Protein AF-G2ZTN4-F1 (afdb_monomer_lite)

Sequence (117 aa):
MNHMNAEQWAEFIRNNLAKKGLWEPKMPIILHACKTGDAESVAEPFAAKLARLLGVAVTAPSASLWDYPWPFNNYERPTPYKDMVGGNFPGDPGYWNRFDPNGKPTNIGPTLPKARK

Organism: NCBI:txid741978

Structure (mmCIF, N/CA/C/O backbone):
data_AF-G2ZTN4-F1
#
_entry.id   AF-G2ZTN4-F1
#
loop_
_atom_site.group_PDB
_atom_site.id
_atom_site.type_symbol
_atom_site.label_atom_id
_atom_site.label_alt_id
_atom_site.label_comp_id
_atom_site.label_asym_id
_atom_site.label_entity_id
_atom_site.label_seq_id
_atom_site.pdbx_PDB_ins_code
_atom_site.Cartn_x
_atom_site.Cartn_y
_atom_site.Cartn_z
_atom_site.occupancy
_atom_site.B_iso_or_equiv
_atom_site.auth_seq_id
_atom_site.auth_comp_id
_atom_site.auth_asym_id
_atom_site.auth_atom_id
_atom_site.pdbx_PDB_model_num
ATOM 1 N N . MET A 1 1 ? -1.933 18.873 -6.938 1.00 39.53 1 MET A N 1
ATOM 2 C CA . MET A 1 1 ? -2.307 17.609 -6.267 1.00 39.53 1 MET A CA 1
ATOM 3 C C . MET A 1 1 ? -1.611 17.594 -4.920 1.00 39.53 1 MET A C 1
ATOM 5 O O . MET A 1 1 ? -0.422 17.874 -4.888 1.00 39.53 1 MET A O 1
ATOM 9 N N . ASN A 1 2 ? -2.325 17.351 -3.821 1.00 40.25 2 ASN A N 1
ATOM 10 C CA . ASN A 1 2 ? -1.679 17.241 -2.512 1.00 40.25 2 ASN A CA 1
ATOM 11 C C . ASN A 1 2 ? -0.843 15.956 -2.493 1.00 40.25 2 ASN A C 1
ATOM 13 O O . ASN A 1 2 ? -1.395 14.857 -2.479 1.00 40.25 2 ASN A O 1
ATOM 17 N N . HIS A 1 3 ? 0.481 16.103 -2.545 1.00 65.50 3 HIS A N 1
ATOM 18 C CA . HIS A 1 3 ? 1.441 15.009 -2.419 1.00 65.50 3 HIS A CA 1
ATOM 19 C C . HIS A 1 3 ? 1.479 14.552 -0.955 1.00 65.50 3 HIS A C 1
ATOM 21 O O . HIS A 1 3 ? 2.324 15.000 -0.187 1.00 65.50 3 HIS A O 1
ATOM 27 N N . MET A 1 4 ? 0.518 13.718 -0.549 1.00 77.56 4 MET A N 1
ATOM 28 C CA . MET A 1 4 ? 0.500 13.152 0.800 1.00 77.56 4 MET A CA 1
ATOM 29 C C . MET A 1 4 ? 1.480 11.982 0.906 1.00 77.56 4 MET A C 1
ATOM 31 O O . MET A 1 4 ? 1.386 11.019 0.142 1.00 77.56 4 MET A O 1
ATOM 35 N N . ASN A 1 5 ? 2.400 12.054 1.866 1.00 85.44 5 ASN A N 1
ATOM 36 C CA . ASN A 1 5 ? 3.276 10.938 2.224 1.00 85.44 5 ASN A CA 1
ATOM 37 C C . ASN A 1 5 ? 2.529 9.878 3.068 1.00 85.44 5 ASN A C 1
ATOM 39 O O . ASN A 1 5 ? 1.341 10.023 3.370 1.00 85.44 5 ASN A O 1
ATOM 43 N N . ALA A 1 6 ? 3.206 8.779 3.418 1.00 88.00 6 ALA A N 1
ATOM 44 C CA . ALA A 1 6 ? 2.578 7.656 4.121 1.00 88.00 6 ALA A CA 1
ATOM 45 C C . ALA A 1 6 ? 2.092 8.035 5.531 1.00 88.00 6 ALA A C 1
ATOM 47 O O . ALA A 1 6 ? 1.042 7.558 5.956 1.00 88.00 6 ALA A O 1
ATOM 48 N N . GLU A 1 7 ? 2.807 8.913 6.238 1.00 90.44 7 GLU A N 1
ATOM 49 C CA . GLU A 1 7 ? 2.401 9.439 7.545 1.00 90.44 7 GLU A CA 1
ATOM 50 C C . GLU A 1 7 ? 1.103 10.237 7.460 1.00 90.44 7 GLU A C 1
ATOM 52 O O . GLU A 1 7 ? 0.165 9.968 8.211 1.00 90.44 7 GLU A O 1
ATOM 57 N N . GLN A 1 8 ? 1.022 11.161 6.502 1.00 87.50 8 GLN A N 1
ATOM 58 C CA . GLN A 1 8 ? -0.172 11.972 6.263 1.00 87.50 8 GLN A CA 1
ATOM 59 C C . GLN A 1 8 ? -1.368 11.096 5.872 1.00 87.50 8 GLN A C 1
ATOM 61 O O . GLN A 1 8 ? -2.484 11.326 6.338 1.00 87.50 8 GLN A O 1
ATOM 66 N N . TRP A 1 9 ? -1.142 10.044 5.080 1.00 89.81 9 TRP A N 1
ATOM 67 C CA . TRP A 1 9 ? -2.175 9.055 4.769 1.00 89.81 9 TRP A CA 1
ATOM 68 C C . TRP A 1 9 ? -2.609 8.239 5.987 1.00 89.81 9 TRP A C 1
ATOM 70 O O . TRP A 1 9 ? -3.807 8.043 6.193 1.00 89.81 9 TRP A O 1
ATOM 80 N N . ALA A 1 10 ? -1.670 7.783 6.816 1.00 92.56 10 ALA A N 1
ATOM 81 C CA . ALA A 1 10 ? -1.992 7.041 8.030 1.00 92.56 10 ALA A CA 1
ATOM 82 C C . ALA A 1 10 ? -2.809 7.898 9.008 1.00 92.56 10 ALA A C 1
ATOM 84 O O . ALA A 1 10 ? -3.781 7.423 9.602 1.00 92.56 10 ALA A O 1
ATOM 85 N N . GLU A 1 11 ? -2.447 9.173 9.152 1.00 91.94 11 GLU A N 1
ATOM 86 C CA . GLU A 1 11 ? -3.207 10.136 9.941 1.00 91.94 11 GLU A CA 1
ATOM 87 C C . GLU A 1 11 ? -4.599 10.372 9.346 1.00 91.94 11 GLU A C 1
ATOM 89 O O . GLU A 1 11 ? -5.593 10.299 10.070 1.00 91.94 11 GLU A O 1
ATOM 94 N N . PHE A 1 12 ? -4.698 10.574 8.029 1.00 89.69 12 PHE A N 1
ATOM 95 C CA . PHE A 1 12 ? -5.980 10.741 7.351 1.00 89.69 12 PHE A CA 1
ATOM 96 C C . PHE A 1 12 ? -6.908 9.547 7.595 1.00 89.69 12 PHE A C 1
ATOM 98 O O . PHE A 1 12 ? -8.068 9.745 7.961 1.00 89.69 12 PHE A O 1
ATOM 105 N N . ILE A 1 13 ? -6.404 8.318 7.457 1.00 89.94 13 ILE A N 1
ATOM 106 C CA . ILE A 1 13 ? -7.186 7.094 7.667 1.00 89.94 13 ILE A CA 1
ATOM 107 C C . ILE A 1 13 ? -7.706 7.027 9.106 1.00 89.94 13 ILE A C 1
ATOM 109 O O . ILE A 1 13 ? -8.911 6.859 9.311 1.00 89.94 13 ILE A O 1
ATOM 113 N N . ARG A 1 14 ? -6.841 7.240 10.104 1.00 90.81 14 ARG A N 1
ATOM 114 C CA . ARG A 1 14 ? -7.241 7.235 11.522 1.00 90.81 14 ARG A CA 1
ATOM 115 C C . ARG A 1 14 ? -8.243 8.336 11.856 1.00 90.81 14 ARG A C 1
ATOM 117 O O . ARG A 1 14 ? -9.227 8.095 12.549 1.00 90.81 14 ARG A O 1
ATOM 124 N N . ASN A 1 15 ? -7.999 9.549 11.372 1.00 91.56 15 ASN A N 1
ATOM 125 C CA . ASN A 1 15 ? -8.757 10.723 11.789 1.00 91.56 15 ASN A CA 1
ATOM 126 C C . ASN A 1 15 ? -10.033 10.950 10.978 1.00 91.56 15 ASN A C 1
ATOM 128 O O . ASN A 1 15 ? -10.922 11.639 11.470 1.00 91.56 15 ASN A O 1
ATOM 132 N N . ASN A 1 16 ? -10.148 10.375 9.779 1.00 89.44 16 ASN A N 1
ATOM 133 C CA . ASN A 1 16 ? -11.296 10.588 8.899 1.00 89.44 16 ASN A CA 1
ATOM 134 C C . ASN A 1 16 ? -12.057 9.298 8.622 1.00 89.44 16 ASN A C 1
ATOM 136 O O . ASN A 1 16 ? -13.267 9.267 8.824 1.00 89.44 16 ASN A O 1
ATOM 140 N N . LEU A 1 17 ? -11.382 8.239 8.166 1.00 88.62 17 LEU A N 1
ATOM 141 C CA . LEU A 1 17 ? -12.074 7.004 7.790 1.00 88.62 17 LEU A CA 1
ATOM 142 C C . LEU A 1 17 ? -12.527 6.225 9.025 1.00 88.62 17 LEU A C 1
ATOM 144 O O . LEU A 1 17 ? -13.694 5.845 9.099 1.00 88.62 17 LEU A O 1
ATOM 148 N N . ALA A 1 18 ? -11.654 6.072 10.026 1.00 87.31 18 ALA A N 1
ATOM 149 C CA . ALA A 1 18 ? -12.004 5.355 11.250 1.00 87.31 18 ALA A CA 1
ATOM 150 C C . ALA A 1 18 ? -13.104 6.068 12.048 1.00 87.31 18 ALA A C 1
ATOM 152 O O . ALA A 1 18 ? -14.076 5.444 12.460 1.00 87.31 18 ALA A O 1
ATOM 153 N N . LYS A 1 19 ? -13.022 7.401 12.185 1.00 87.12 19 LYS A N 1
ATOM 154 C CA . LYS A 1 19 ? -14.066 8.194 12.865 1.00 87.12 19 LYS A CA 1
ATOM 155 C C . LYS A 1 19 ? -15.428 8.138 12.166 1.00 87.12 19 LYS A C 1
ATOM 157 O O . LYS A 1 19 ? -16.446 8.325 12.820 1.00 87.12 19 LYS A O 1
ATOM 162 N N . LYS A 1 20 ? -15.449 7.885 10.854 1.00 91.00 20 LYS A N 1
ATOM 163 C CA . LYS A 1 20 ? -16.677 7.699 10.065 1.00 91.00 20 LYS A CA 1
ATOM 164 C C . LYS A 1 20 ? -17.158 6.242 10.032 1.00 91.00 20 LYS A C 1
ATOM 166 O O . LYS A 1 20 ? -18.129 5.963 9.338 1.00 91.00 20 LYS A O 1
ATOM 171 N N . GLY A 1 21 ? -16.481 5.322 10.726 1.00 87.75 21 GLY A N 1
ATOM 172 C CA . GLY A 1 21 ? -16.802 3.892 10.703 1.00 87.75 21 GLY A CA 1
ATOM 173 C C . GLY A 1 21 ? -16.546 3.218 9.349 1.00 87.75 21 GLY A C 1
ATOM 174 O O . GLY A 1 21 ? -17.108 2.166 9.076 1.00 87.75 21 GLY A O 1
ATOM 175 N N . LEU A 1 22 ? -15.727 3.825 8.481 1.00 88.06 22 LEU A N 1
ATOM 176 C CA . LEU A 1 22 ? -15.416 3.304 7.141 1.00 88.06 22 LEU A CA 1
ATOM 177 C C . LEU A 1 22 ? -14.186 2.388 7.124 1.00 88.06 22 LEU A C 1
ATOM 179 O O . LEU A 1 22 ? -13.897 1.757 6.109 1.00 88.06 22 LEU A O 1
ATOM 183 N N . TRP A 1 23 ? -1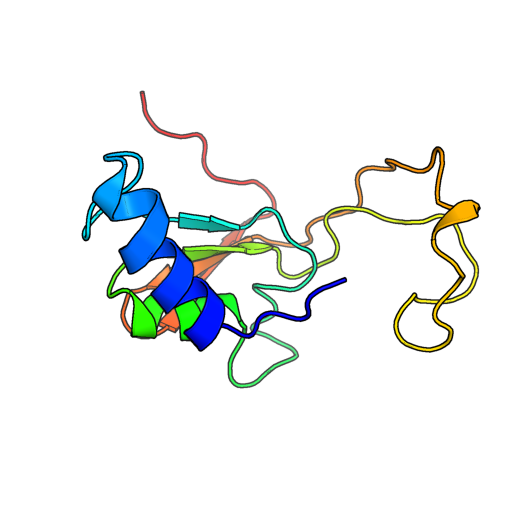3.431 2.353 8.222 1.00 89.62 23 TRP A N 1
ATOM 184 C CA . TRP A 1 23 ? -12.258 1.503 8.388 1.00 89.62 23 TRP A CA 1
ATOM 185 C C . TRP A 1 23 ? -12.024 1.206 9.870 1.00 89.62 23 TRP A C 1
ATOM 187 O O . TRP A 1 23 ? -12.175 2.091 10.710 1.00 89.62 23 TRP A O 1
ATOM 197 N N . GLU A 1 24 ? -11.591 -0.012 10.185 1.00 89.06 24 GLU A N 1
ATOM 198 C CA . GLU A 1 24 ? -11.234 -0.423 11.543 1.00 89.06 24 GLU A CA 1
ATOM 199 C C . GLU A 1 24 ? -9.761 -0.861 11.633 1.00 89.06 24 GLU A C 1
ATOM 201 O O . GLU A 1 24 ? -9.250 -1.419 10.659 1.00 89.06 24 GLU A O 1
ATOM 206 N N . PRO A 1 25 ? -9.092 -0.721 12.801 1.00 77.75 25 PRO A N 1
ATOM 207 C CA . PRO A 1 25 ? -7.673 -1.060 13.029 1.00 77.75 25 PRO A CA 1
ATOM 208 C C . PRO A 1 25 ? -7.189 -2.499 12.753 1.00 77.75 25 PRO A C 1
ATOM 210 O O . PRO A 1 25 ? -6.101 -2.873 13.176 1.00 77.75 25 PRO A O 1
ATOM 213 N N . LYS A 1 26 ? -7.958 -3.333 12.056 1.00 84.12 26 LYS A N 1
ATOM 214 C CA . LYS A 1 26 ? -7.572 -4.685 11.613 1.00 84.12 26 LYS A CA 1
ATOM 215 C C . LYS A 1 26 ? -7.924 -4.943 10.149 1.00 84.12 26 LYS A C 1
ATOM 217 O O . LYS A 1 26 ? -7.603 -6.005 9.616 1.00 84.12 26 LYS A O 1
ATOM 222 N N . MET A 1 27 ? -8.590 -3.990 9.500 1.00 88.31 27 MET A N 1
ATOM 223 C CA . MET A 1 27 ? -9.007 -4.125 8.116 1.00 88.31 27 MET A CA 1
ATOM 224 C C . MET A 1 27 ? -7.802 -3.921 7.193 1.00 88.31 27 MET A C 1
ATOM 226 O O . MET A 1 27 ? -7.161 -2.864 7.253 1.00 88.31 27 MET A O 1
ATOM 230 N N . PRO A 1 28 ? -7.479 -4.903 6.333 1.00 89.50 28 PRO A N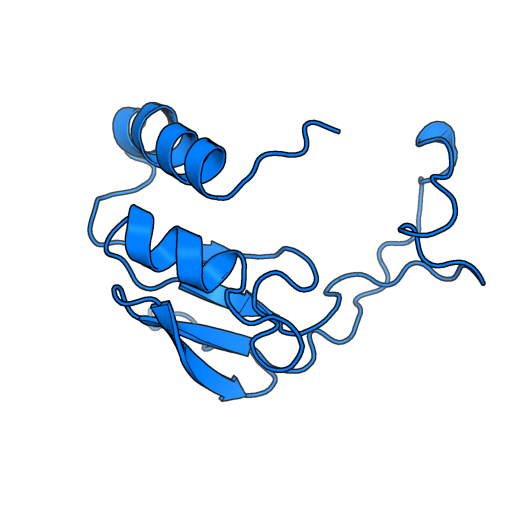 1
ATOM 231 C CA . PRO A 1 28 ? -6.419 -4.745 5.352 1.00 89.50 28 PRO A CA 1
ATOM 232 C C . PRO A 1 28 ? -6.780 -3.656 4.338 1.00 89.50 28 PRO A C 1
ATOM 234 O O . PRO A 1 28 ? -7.953 -3.417 4.048 1.00 89.50 28 PRO A O 1
ATOM 237 N N . ILE A 1 29 ? -5.757 -3.019 3.776 1.00 90.19 29 ILE A N 1
ATOM 238 C CA . ILE A 1 29 ? -5.905 -1.950 2.784 1.00 90.19 29 ILE A CA 1
ATOM 239 C C . ILE A 1 29 ? -5.429 -2.455 1.425 1.00 90.19 29 ILE A C 1
ATOM 241 O O . ILE A 1 29 ? -4.425 -3.162 1.333 1.00 90.19 29 ILE A O 1
ATOM 245 N N . ILE A 1 30 ? -6.126 -2.061 0.362 1.00 90.06 30 ILE A N 1
ATOM 246 C CA . ILE A 1 30 ? -5.693 -2.264 -1.021 1.00 90.06 30 ILE A CA 1
ATOM 247 C C . ILE A 1 30 ? -5.517 -0.884 -1.655 1.00 90.06 30 ILE A C 1
ATOM 249 O O . ILE A 1 30 ? -6.457 -0.092 -1.702 1.00 90.06 30 ILE A O 1
ATOM 253 N N . LEU A 1 31 ? -4.308 -0.583 -2.121 1.00 86.56 31 LEU A N 1
ATOM 254 C CA . LEU A 1 31 ? -3.975 0.673 -2.780 1.00 86.56 31 LEU A CA 1
ATOM 255 C C . LEU A 1 31 ? -4.103 0.514 -4.291 1.00 86.56 31 LEU A C 1
ATOM 257 O O . LEU A 1 31 ? -3.358 -0.234 -4.914 1.00 86.56 31 LEU A O 1
ATOM 261 N N . HIS A 1 32 ? -5.016 1.274 -4.889 1.00 81.19 32 HIS A N 1
ATOM 262 C CA . HIS A 1 32 ? -5.139 1.398 -6.341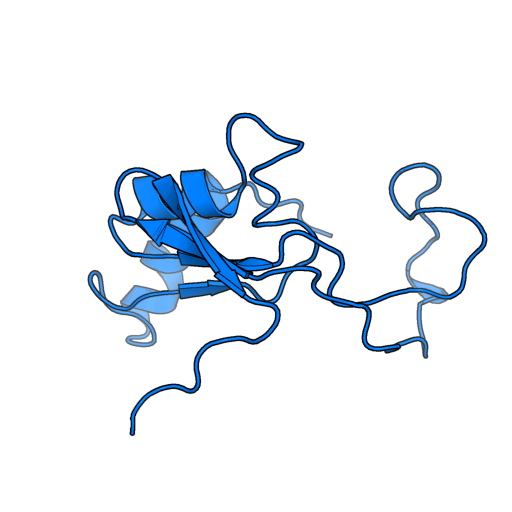 1.00 81.19 32 HIS A CA 1
ATOM 263 C C . HIS A 1 32 ? -4.370 2.639 -6.822 1.00 81.19 32 HIS A C 1
ATOM 265 O O . HIS A 1 32 ? -4.943 3.569 -7.387 1.00 81.19 32 HIS A O 1
ATOM 271 N N . ALA A 1 33 ? -3.064 2.677 -6.541 1.00 78.31 33 ALA A N 1
ATOM 272 C CA . ALA A 1 33 ? -2.181 3.790 -6.885 1.00 78.31 33 ALA A CA 1
ATOM 273 C C . ALA A 1 33 ? -0.852 3.293 -7.477 1.00 78.31 33 ALA A C 1
ATOM 275 O O . ALA A 1 33 ? -0.233 2.375 -6.937 1.00 78.31 33 ALA A O 1
ATOM 276 N N . CYS A 1 34 ? -0.417 3.912 -8.580 1.00 82.06 34 CYS A N 1
ATOM 277 C CA . CYS A 1 34 ? 0.761 3.503 -9.351 1.00 82.06 34 CYS A CA 1
ATOM 278 C C . CYS A 1 34 ? 2.028 3.405 -8.492 1.00 82.06 34 CYS A C 1
ATOM 280 O O . CYS A 1 34 ? 2.308 4.312 -7.707 1.00 82.06 34 CYS A O 1
ATOM 282 N N . LYS A 1 35 ? 2.803 2.329 -8.688 1.00 80.81 35 LYS A N 1
ATOM 283 C CA . LYS A 1 35 ? 4.134 2.093 -8.093 1.00 80.81 35 LYS A CA 1
ATOM 284 C C . LYS A 1 35 ? 4.201 2.194 -6.564 1.00 80.81 35 LYS A C 1
ATOM 286 O O . LYS A 1 35 ? 5.274 2.345 -5.987 1.00 80.81 35 LYS A O 1
ATOM 291 N N . THR A 1 36 ? 3.066 2.106 -5.869 1.00 85.94 36 THR A N 1
ATOM 292 C CA . THR A 1 36 ? 3.041 2.229 -4.401 1.00 85.94 36 THR A CA 1
ATOM 293 C C . THR A 1 36 ? 3.537 0.970 -3.687 1.00 85.94 36 THR A C 1
ATOM 295 O O . THR A 1 36 ? 3.849 1.033 -2.496 1.00 85.94 36 THR A O 1
ATOM 298 N N . GLY A 1 37 ? 3.649 -0.150 -4.406 1.00 84.75 37 GLY A N 1
ATOM 299 C CA . GLY A 1 37 ? 4.177 -1.425 -3.932 1.00 84.75 37 GLY A CA 1
ATOM 300 C C . GLY A 1 37 ? 5.482 -1.865 -4.598 1.00 84.75 37 GLY A C 1
ATOM 301 O O . GLY A 1 37 ? 5.784 -3.052 -4.527 1.00 84.75 37 GLY A O 1
ATOM 302 N N . ASP A 1 38 ? 6.240 -0.972 -5.244 1.00 86.62 38 ASP A N 1
ATOM 303 C CA . ASP A 1 38 ? 7.513 -1.308 -5.910 1.00 86.62 38 ASP A CA 1
ATOM 304 C C . ASP A 1 38 ? 8.635 -1.612 -4.898 1.00 86.62 38 ASP A C 1
ATOM 306 O O . ASP A 1 38 ? 9.410 -0.737 -4.517 1.00 86.62 38 ASP A O 1
ATOM 310 N N . ALA A 1 39 ? 8.689 -2.861 -4.433 1.00 84.56 39 ALA A N 1
ATOM 311 C CA . ALA A 1 39 ? 9.679 -3.345 -3.470 1.00 84.56 39 ALA A CA 1
ATOM 312 C C . ALA A 1 39 ? 11.034 -3.720 -4.090 1.00 84.56 39 ALA A C 1
ATOM 314 O O . ALA A 1 39 ? 11.962 -4.030 -3.346 1.00 84.56 39 ALA A O 1
ATOM 315 N N . GLU A 1 40 ? 11.151 -3.718 -5.419 1.00 81.81 40 GLU A N 1
ATOM 316 C CA . GLU A 1 40 ? 12.396 -4.060 -6.119 1.00 81.81 40 GLU A CA 1
ATOM 317 C C . GLU A 1 40 ? 13.251 -2.817 -6.378 1.00 81.81 40 GLU A C 1
ATOM 319 O O . GLU A 1 40 ? 14.474 -2.885 -6.257 1.00 81.81 40 GLU A O 1
ATOM 324 N N . SER A 1 41 ? 12.623 -1.673 -6.668 1.00 77.56 41 SER A N 1
ATOM 325 C CA . SER A 1 41 ? 13.345 -0.432 -6.988 1.00 77.56 41 SER A CA 1
ATOM 326 C C . SER A 1 41 ? 13.502 0.525 -5.802 1.00 77.56 41 SER A C 1
ATOM 328 O O . SER A 1 41 ? 14.273 1.482 -5.886 1.00 77.56 41 SER A O 1
ATOM 330 N N . VAL A 1 42 ? 12.767 0.314 -4.702 1.00 77.88 42 VAL A N 1
ATOM 331 C CA . VAL A 1 42 ? 12.730 1.237 -3.556 1.00 77.88 42 VAL A CA 1
ATOM 332 C C . VAL A 1 42 ? 12.931 0.486 -2.241 1.00 77.88 42 VAL A C 1
ATOM 334 O O . VAL A 1 42 ? 12.208 -0.457 -1.936 1.00 77.88 42 VAL A O 1
ATOM 337 N N . ALA A 1 43 ? 13.880 0.953 -1.420 1.00 80.12 43 ALA A N 1
ATOM 338 C CA . ALA A 1 43 ? 14.219 0.334 -0.134 1.00 80.12 43 ALA A CA 1
ATOM 339 C C . ALA A 1 43 ? 13.041 0.290 0.860 1.00 80.12 43 ALA A C 1
ATOM 341 O O . ALA A 1 43 ? 12.912 -0.655 1.635 1.00 80.12 43 ALA A O 1
ATOM 342 N N . GLU A 1 44 ? 12.172 1.304 0.833 1.00 84.69 44 GLU A N 1
ATOM 343 C CA . GLU A 1 44 ? 10.920 1.326 1.590 1.00 84.69 44 GLU A CA 1
ATOM 344 C C . GLU A 1 44 ? 9.775 1.842 0.699 1.00 84.69 44 GLU A C 1
ATOM 346 O O . GLU A 1 44 ? 9.595 3.053 0.550 1.00 84.69 44 GLU A O 1
ATOM 351 N N . PRO A 1 45 ? 8.987 0.941 0.088 1.00 88.81 45 PRO A N 1
ATOM 352 C CA . PRO A 1 45 ? 7.818 1.325 -0.695 1.00 88.81 45 PRO A CA 1
ATOM 353 C C . PRO A 1 45 ? 6.771 2.028 0.168 1.00 88.81 45 PRO A C 1
ATOM 355 O O . PRO A 1 45 ? 6.612 1.723 1.354 1.00 88.81 45 PRO A O 1
ATOM 358 N N . PHE A 1 46 ? 5.975 2.907 -0.444 1.00 90.81 46 PHE A N 1
ATOM 359 C CA . PHE A 1 46 ? 4.889 3.612 0.243 1.00 90.81 46 PHE A CA 1
ATOM 360 C C . PHE A 1 46 ? 3.966 2.649 1.011 1.00 90.81 46 PHE A C 1
ATOM 362 O O . PHE A 1 46 ? 3.642 2.887 2.175 1.00 90.81 46 PHE A O 1
ATOM 369 N N . ALA A 1 47 ? 3.583 1.533 0.383 1.00 92.50 47 ALA A N 1
ATOM 370 C CA . ALA A 1 47 ? 2.733 0.516 0.992 1.00 92.50 47 ALA A CA 1
ATOM 371 C C . ALA A 1 47 ? 3.388 -0.176 2.199 1.00 92.50 47 ALA A C 1
ATOM 373 O O . ALA A 1 47 ? 2.695 -0.453 3.178 1.00 92.50 47 ALA A O 1
ATOM 374 N N . ALA A 1 48 ? 4.708 -0.398 2.173 1.00 95.31 48 ALA A N 1
ATOM 375 C CA . ALA A 1 48 ? 5.447 -0.964 3.302 1.00 95.31 48 ALA A CA 1
ATOM 376 C C . ALA A 1 48 ? 5.401 -0.026 4.513 1.00 95.31 48 ALA A C 1
ATOM 378 O O . ALA A 1 48 ? 5.086 -0.447 5.629 1.00 95.31 48 ALA A O 1
ATOM 379 N N . LYS A 1 49 ? 5.655 1.266 4.278 1.00 94.81 49 LYS A N 1
ATOM 380 C CA . LYS A 1 49 ? 5.619 2.294 5.319 1.00 94.81 49 LYS A CA 1
ATOM 381 C C . LYS A 1 49 ? 4.215 2.476 5.890 1.00 94.81 49 LYS A C 1
ATOM 383 O O . LYS A 1 49 ? 4.041 2.530 7.105 1.00 94.81 49 LYS A O 1
ATOM 388 N N . LEU A 1 50 ? 3.198 2.509 5.027 1.00 93.81 50 LEU A N 1
ATOM 389 C CA . LEU A 1 50 ? 1.803 2.611 5.451 1.00 93.81 50 LEU A CA 1
ATOM 390 C C . LEU A 1 50 ? 1.366 1.396 6.287 1.00 93.81 50 LEU A C 1
ATOM 392 O O . LEU A 1 50 ? 0.675 1.571 7.291 1.00 93.81 50 LEU A O 1
ATOM 396 N N . ALA A 1 51 ? 1.802 0.187 5.915 1.00 95.50 51 ALA A N 1
ATOM 397 C CA . ALA A 1 51 ? 1.516 -1.036 6.664 1.00 95.50 51 ALA A CA 1
ATOM 398 C C . ALA A 1 51 ? 2.081 -0.980 8.090 1.00 95.50 51 ALA A C 1
ATOM 400 O O . ALA A 1 51 ? 1.351 -1.237 9.048 1.00 95.50 51 ALA A O 1
ATOM 401 N N . ARG A 1 52 ? 3.340 -0.540 8.234 1.00 95.81 52 ARG A N 1
ATOM 402 C CA . ARG A 1 52 ? 3.989 -0.309 9.538 1.00 95.81 52 ARG A CA 1
ATOM 403 C C . ARG A 1 52 ? 3.251 0.720 10.370 1.00 95.81 52 ARG A C 1
ATOM 405 O O . ARG A 1 52 ? 2.974 0.489 11.543 1.00 95.81 52 ARG A O 1
ATOM 412 N N . LEU A 1 53 ? 2.917 1.851 9.753 1.00 95.19 53 LEU A N 1
ATOM 413 C CA . LEU A 1 53 ? 2.244 2.936 10.447 1.00 95.19 53 LEU A CA 1
ATOM 414 C C . LEU A 1 53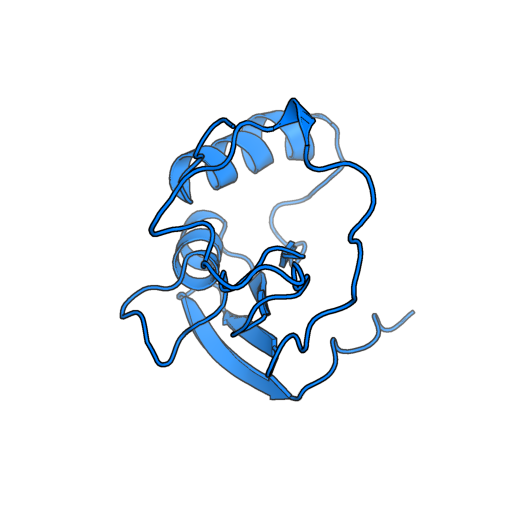 ? 0.890 2.487 10.978 1.00 95.19 53 LEU A C 1
ATOM 416 O O . LEU A 1 53 ? 0.584 2.806 12.117 1.00 95.19 53 LEU A O 1
ATOM 420 N N . LEU A 1 54 ? 0.086 1.768 10.194 1.00 93.62 54 LEU A N 1
ATOM 421 C CA . LEU A 1 54 ? -1.275 1.383 10.579 1.00 93.62 54 LEU A CA 1
ATOM 422 C C . LEU A 1 54 ? -1.368 0.046 11.325 1.00 93.62 54 LEU A C 1
ATOM 424 O O . LEU A 1 54 ? -2.421 -0.237 11.891 1.00 93.62 54 LEU A O 1
ATOM 428 N N . GLY A 1 55 ? -0.304 -0.760 11.342 1.00 95.00 55 GLY A N 1
ATOM 429 C CA . GLY A 1 55 ? -0.304 -2.084 11.968 1.00 95.00 55 GLY A CA 1
ATOM 430 C C . GLY A 1 55 ? -1.197 -3.103 11.249 1.00 95.00 55 GLY A C 1
ATOM 431 O O . GLY A 1 55 ? -1.652 -4.065 11.865 1.00 95.00 55 GLY A O 1
ATOM 432 N N . VAL A 1 56 ? -1.466 -2.902 9.955 1.00 94.19 56 VAL A N 1
ATOM 433 C CA . VAL A 1 56 ? -2.326 -3.770 9.131 1.00 94.19 56 VAL A CA 1
ATOM 434 C C . VAL A 1 56 ? -1.629 -4.154 7.834 1.00 94.19 56 VAL A C 1
ATOM 436 O O . VAL A 1 56 ? -0.688 -3.496 7.399 1.00 94.19 56 VAL A O 1
ATOM 439 N N . ALA A 1 57 ? -2.114 -5.211 7.183 1.00 94.69 57 ALA A N 1
ATOM 440 C CA . ALA A 1 57 ? -1.607 -5.579 5.868 1.00 94.69 57 ALA A CA 1
ATOM 441 C C . ALA A 1 57 ? -2.042 -4.563 4.797 1.00 94.69 57 ALA A C 1
ATOM 443 O O . ALA A 1 57 ? -3.212 -4.170 4.751 1.00 94.69 57 ALA A O 1
ATOM 444 N N . VAL A 1 58 ? -1.125 -4.205 3.897 1.00 94.00 58 VAL A N 1
ATOM 445 C CA . VAL A 1 58 ? -1.387 -3.309 2.759 1.00 94.00 58 VAL A CA 1
ATOM 446 C C . VAL A 1 58 ? -1.013 -4.021 1.466 1.00 94.00 58 VAL A C 1
ATOM 448 O O . VAL A 1 58 ? 0.074 -4.575 1.357 1.00 94.00 58 VAL A O 1
ATOM 451 N N . THR A 1 59 ? -1.907 -4.028 0.485 1.00 93.19 59 THR A N 1
ATOM 452 C CA . THR A 1 59 ? -1.670 -4.615 -0.841 1.00 93.19 59 THR A CA 1
ATOM 453 C C . THR A 1 59 ? -1.556 -3.507 -1.876 1.00 93.19 59 THR A C 1
ATOM 455 O O . THR A 1 59 ? -2.410 -2.625 -1.905 1.00 93.19 59 THR A O 1
ATOM 458 N N . ALA A 1 60 ? -0.517 -3.527 -2.706 1.00 90.69 60 ALA A N 1
ATOM 459 C CA . ALA A 1 60 ? -0.244 -2.464 -3.672 1.00 90.69 60 ALA A CA 1
ATOM 460 C C . ALA A 1 60 ? 0.451 -3.005 -4.937 1.00 90.69 60 ALA A C 1
ATOM 462 O O . ALA A 1 60 ? 1.149 -4.019 -4.846 1.00 90.69 60 ALA A O 1
ATOM 463 N N . PRO A 1 61 ? 0.272 -2.356 -6.100 1.00 89.06 61 PRO A N 1
ATOM 464 C CA . PRO A 1 61 ? 0.897 -2.766 -7.356 1.00 89.06 61 PRO A CA 1
ATOM 465 C C . PRO A 1 61 ? 2.376 -2.355 -7.392 1.00 89.06 61 PRO A C 1
ATOM 467 O O . PRO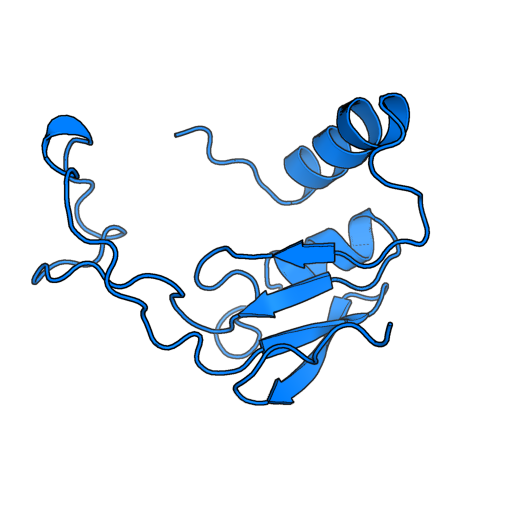 A 1 61 ? 2.748 -1.300 -6.861 1.00 89.06 61 PRO A O 1
ATOM 470 N N . SER A 1 62 ? 3.215 -3.158 -8.046 1.00 88.06 62 SER A N 1
ATOM 471 C CA . SER A 1 62 ? 4.620 -2.819 -8.296 1.00 88.06 62 SER A CA 1
ATOM 472 C C . SER A 1 62 ? 4.779 -1.802 -9.425 1.00 88.06 62 SER A C 1
ATOM 474 O O . SER A 1 62 ? 5.710 -1.002 -9.394 1.00 88.06 62 SER A O 1
ATOM 476 N N . ALA A 1 63 ? 3.844 -1.755 -10.377 1.00 83.25 63 ALA A N 1
ATOM 477 C CA . ALA A 1 63 ? 3.920 -0.874 -11.537 1.00 83.25 63 ALA A CA 1
ATOM 478 C C . ALA A 1 63 ? 2.744 0.119 -11.630 1.00 83.25 63 ALA A C 1
ATOM 480 O O . ALA A 1 63 ? 2.005 0.372 -10.668 1.00 83.25 63 ALA A O 1
ATOM 481 N N . SER A 1 64 ? 2.633 0.777 -12.783 1.00 77.62 64 SER A N 1
ATOM 482 C CA . SER A 1 64 ? 1.579 1.747 -13.071 1.00 77.62 64 SER A CA 1
ATOM 483 C C . SER A 1 64 ? 0.258 1.036 -13.359 1.00 77.62 64 SER A C 1
ATOM 485 O O . SER A 1 64 ? 0.155 0.270 -14.301 1.00 77.62 64 SER A O 1
ATOM 487 N N . LEU A 1 65 ? -0.789 1.336 -12.587 1.00 70.25 65 LEU A N 1
ATOM 488 C CA . LEU A 1 65 ? -2.144 0.832 -12.869 1.00 70.25 65 LEU A CA 1
ATOM 489 C C . LEU A 1 65 ? -2.798 1.507 -14.076 1.00 70.25 65 LEU A C 1
ATOM 491 O O . LEU A 1 65 ? -3.741 0.979 -14.659 1.00 70.25 65 LEU A O 1
ATOM 495 N N . TRP A 1 66 ? -2.330 2.707 -14.400 1.00 67.94 66 TRP A N 1
ATOM 496 C CA . TRP A 1 66 ? -2.875 3.553 -15.446 1.00 67.94 66 TRP A CA 1
ATOM 497 C C . TRP A 1 66 ? -1.703 4.029 -16.284 1.00 67.94 66 TRP A C 1
ATOM 499 O O . TRP A 1 66 ? -0.785 4.661 -15.744 1.00 67.94 66 TRP A O 1
ATOM 509 N N . ASP A 1 67 ? -1.752 3.733 -17.575 1.00 60.00 67 ASP A N 1
ATOM 510 C CA . ASP A 1 67 ? -0.822 4.301 -18.534 1.00 60.00 67 ASP A CA 1
ATOM 511 C C . ASP A 1 67 ? -1.460 5.506 -19.205 1.00 60.00 67 ASP A C 1
ATOM 513 O O . ASP A 1 67 ? -2.643 5.526 -19.551 1.00 60.00 67 ASP A O 1
ATOM 517 N N . TYR A 1 68 ? -0.642 6.531 -19.392 1.00 56.03 68 TYR A N 1
ATOM 518 C CA . TYR A 1 68 ? -0.982 7.653 -20.241 1.00 56.03 68 TYR A CA 1
ATOM 519 C C . TYR A 1 68 ? -0.169 7.514 -21.531 1.00 56.03 68 TYR A C 1
ATOM 521 O O . TYR A 1 68 ? 1.051 7.367 -21.441 1.00 56.03 68 TYR A O 1
ATOM 529 N N . PRO A 1 69 ? -0.791 7.566 -22.723 1.00 52.12 69 PRO A N 1
ATOM 530 C CA . PRO A 1 69 ? -0.100 7.383 -23.998 1.00 52.12 69 PRO A CA 1
ATOM 531 C C . PRO A 1 69 ? 0.677 8.647 -24.405 1.00 52.12 69 PRO A C 1
ATOM 533 O O . PRO A 1 69 ? 0.442 9.220 -25.466 1.00 52.12 69 PRO A O 1
ATOM 536 N N . TRP A 1 70 ? 1.597 9.113 -23.560 1.00 51.84 70 TRP A N 1
ATOM 537 C CA . TRP A 1 70 ? 2.459 10.254 -23.857 1.00 51.84 70 TRP A CA 1
ATOM 538 C C . TRP A 1 70 ? 3.930 9.823 -23.908 1.00 51.84 70 TRP A C 1
ATOM 540 O O . TRP A 1 70 ? 4.349 8.988 -23.109 1.00 51.84 70 TRP A O 1
ATOM 550 N N . PRO A 1 71 ? 4.750 10.424 -24.792 1.00 47.78 71 PRO A N 1
ATOM 551 C CA . PRO A 1 71 ? 6.179 10.115 -24.911 1.00 47.78 71 PRO A CA 1
ATOM 552 C C . PRO A 1 71 ? 7.026 10.601 -23.717 1.00 47.78 71 PRO A C 1
ATOM 554 O O . PRO A 1 71 ? 8.247 10.482 -23.752 1.00 47.78 71 PRO A O 1
ATOM 557 N N . PHE A 1 72 ? 6.402 11.154 -22.670 1.00 48.28 72 PHE A N 1
ATOM 558 C CA . PHE A 1 72 ? 7.066 11.658 -21.471 1.00 48.28 72 PHE A CA 1
ATOM 559 C C . PHE A 1 72 ? 6.368 11.109 -20.223 1.00 48.28 72 PHE A C 1
ATOM 561 O O . PHE A 1 72 ? 5.144 11.158 -20.096 1.00 48.28 72 PHE A O 1
ATOM 568 N N . ASN A 1 73 ? 7.156 10.599 -19.285 1.00 45.22 73 ASN A N 1
ATOM 569 C CA . ASN A 1 73 ? 6.701 10.203 -17.959 1.00 45.22 73 ASN A CA 1
ATOM 570 C C . ASN A 1 73 ? 6.374 11.467 -17.126 1.00 45.22 73 ASN A C 1
ATOM 572 O O . ASN A 1 73 ? 7.109 12.452 -17.105 1.00 45.22 73 ASN A O 1
ATOM 576 N N . ASN A 1 74 ? 5.258 11.444 -16.391 1.00 44.88 74 ASN A N 1
ATOM 577 C CA . ASN A 1 74 ? 4.758 12.598 -15.616 1.00 44.88 74 ASN A CA 1
ATOM 578 C C . ASN A 1 74 ? 5.683 13.039 -14.455 1.00 44.88 74 ASN A C 1
ATOM 580 O O . ASN A 1 74 ? 5.381 13.996 -13.746 1.00 44.88 74 ASN A O 1
ATOM 584 N N . TYR A 1 75 ? 6.796 12.330 -14.249 1.00 42.69 75 TYR A N 1
ATOM 585 C CA . TYR A 1 75 ? 7.855 12.698 -13.314 1.00 42.69 75 TYR A CA 1
ATOM 586 C C . TYR A 1 75 ? 8.834 13.726 -13.902 1.00 42.69 75 TYR A C 1
ATOM 588 O O . TYR A 1 75 ? 9.342 14.553 -13.152 1.00 42.69 75 TYR A O 1
ATOM 596 N N . GLU A 1 76 ? 9.088 13.709 -15.216 1.00 41.47 76 GLU A N 1
ATOM 597 C CA . GLU A 1 76 ? 10.115 14.557 -15.848 1.00 41.47 76 GLU A CA 1
ATOM 598 C C . GLU A 1 76 ? 9.553 15.885 -16.371 1.00 41.47 76 GLU A C 1
ATOM 600 O O . GLU A 1 76 ? 10.260 16.894 -16.408 1.00 41.47 76 GLU A O 1
ATOM 605 N N . ARG A 1 77 ? 8.270 15.916 -16.752 1.00 43.97 77 ARG A N 1
ATOM 606 C CA . ARG A 1 77 ? 7.577 17.133 -17.197 1.00 43.97 77 ARG A CA 1
ATOM 607 C C . ARG A 1 77 ? 6.135 17.152 -16.685 1.00 43.97 77 ARG A C 1
ATOM 609 O O . ARG A 1 77 ? 5.289 16.494 -17.285 1.00 43.97 77 ARG A O 1
ATOM 616 N N . PRO A 1 78 ? 5.821 17.908 -15.619 1.00 42.34 78 PRO A N 1
ATOM 617 C CA . PRO A 1 78 ? 4.448 18.027 -15.147 1.00 42.34 78 PRO A CA 1
ATOM 618 C C . PRO A 1 78 ? 3.607 18.761 -16.199 1.00 42.34 78 PRO A C 1
ATOM 620 O O . PRO A 1 78 ? 3.745 19.971 -16.385 1.00 42.34 78 PRO A O 1
ATOM 623 N N . THR A 1 79 ? 2.738 18.042 -16.911 1.00 46.16 79 THR A N 1
ATOM 624 C CA . THR A 1 79 ? 1.774 18.675 -17.819 1.00 46.16 79 THR A CA 1
ATOM 625 C C . THR A 1 79 ? 0.639 19.324 -17.022 1.00 46.16 79 THR A C 1
ATOM 627 O O . THR A 1 79 ? 0.140 18.720 -16.067 1.00 46.16 79 THR A O 1
ATOM 630 N N . PRO A 1 80 ? 0.195 20.540 -17.389 1.00 46.44 80 PRO A N 1
ATOM 631 C CA . PRO A 1 80 ? -0.924 21.193 -16.728 1.00 46.44 80 PRO A CA 1
ATOM 632 C C . PRO A 1 80 ? -2.206 20.359 -16.875 1.00 46.44 80 PRO A C 1
ATOM 634 O O . PRO A 1 80 ? -2.616 19.979 -17.965 1.00 46.44 80 PRO A O 1
ATOM 637 N N . TYR A 1 81 ? -2.853 20.116 -15.736 1.00 42.25 81 TYR A N 1
ATOM 638 C CA . TYR A 1 81 ? -3.990 19.210 -15.514 1.00 42.25 81 TYR A CA 1
ATOM 639 C C . TYR A 1 81 ? -5.195 19.391 -16.464 1.00 42.25 81 TYR A C 1
ATOM 641 O O . TYR A 1 81 ? -6.013 18.487 -16.601 1.00 42.25 81 TYR A O 1
ATOM 649 N N . LYS A 1 82 ? -5.311 20.542 -17.138 1.00 43.66 82 LYS A N 1
ATOM 650 C CA . LYS A 1 82 ? -6.434 20.877 -18.029 1.00 43.66 82 LYS A CA 1
ATOM 651 C C . LYS A 1 82 ? -6.507 20.027 -19.306 1.00 43.66 82 LYS A C 1
ATOM 653 O O . LYS A 1 82 ? -7.579 19.943 -19.891 1.00 43.66 82 LYS A O 1
ATOM 658 N N . A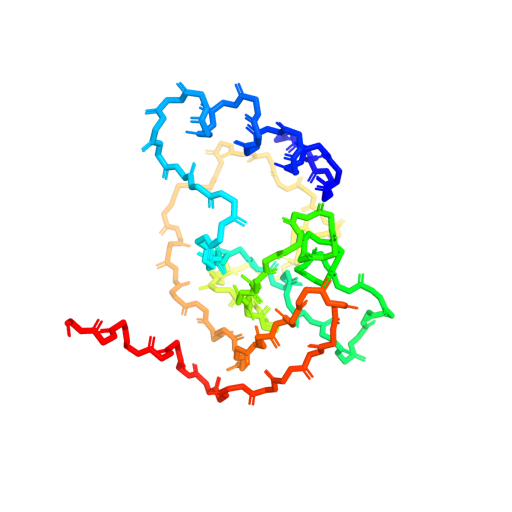SP A 1 83 ? -5.414 19.360 -19.676 1.00 47.06 83 ASP A N 1
ATOM 659 C CA . ASP A 1 83 ? -5.347 18.506 -20.868 1.00 47.06 83 ASP A CA 1
ATOM 660 C C . ASP A 1 83 ? -5.457 16.998 -20.518 1.00 47.06 83 ASP A C 1
ATOM 662 O O . ASP A 1 83 ? -5.356 16.140 -21.391 1.00 47.06 83 ASP A O 1
ATOM 666 N N . MET A 1 84 ? -5.700 16.645 -19.242 1.00 49.62 84 MET A N 1
ATOM 667 C CA . MET A 1 84 ? -5.806 15.256 -18.742 1.00 49.62 84 MET A CA 1
ATOM 668 C C . MET A 1 84 ? -7.217 14.648 -18.889 1.00 49.62 84 MET A C 1
ATOM 670 O O . MET A 1 84 ? -7.648 13.835 -18.067 1.00 49.62 84 MET A O 1
ATOM 674 N N . VAL A 1 85 ? -7.969 15.042 -19.920 1.00 42.22 85 VAL A N 1
ATOM 675 C CA . VAL A 1 85 ? -9.309 14.500 -20.186 1.00 42.22 85 VAL A CA 1
ATOM 676 C C . VAL A 1 85 ? -9.200 13.404 -21.247 1.00 42.22 85 VAL A C 1
ATOM 678 O O . VAL A 1 85 ? -9.107 13.700 -22.433 1.00 42.22 85 VAL A O 1
ATOM 681 N N . GLY A 1 86 ? -9.232 12.133 -20.829 1.00 43.78 86 GLY A N 1
ATOM 682 C CA . GLY A 1 86 ? -9.628 11.037 -21.730 1.00 43.78 86 GLY A CA 1
ATOM 683 C C . GLY A 1 86 ? -8.720 9.810 -21.856 1.00 43.78 86 GLY A C 1
ATOM 684 O O . GLY A 1 86 ? -9.022 8.954 -22.679 1.00 43.78 86 GLY A O 1
ATOM 685 N N . GLY A 1 87 ? -7.651 9.662 -21.069 1.00 44.88 87 GLY A N 1
ATOM 686 C CA . GLY A 1 87 ? -6.742 8.511 -21.177 1.00 44.88 87 GLY A CA 1
ATOM 687 C C . GLY A 1 87 ? -6.788 7.546 -19.992 1.00 44.88 87 GLY A C 1
ATOM 688 O O . GLY A 1 87 ? -5.776 7.390 -19.325 1.00 44.88 87 GLY A O 1
ATOM 689 N N . ASN A 1 88 ? -7.921 6.900 -19.700 1.00 51.47 88 ASN A N 1
ATOM 690 C CA . ASN A 1 88 ? -7.941 5.755 -18.774 1.00 51.47 88 ASN A CA 1
ATOM 691 C C . ASN A 1 88 ? -7.576 4.477 -19.542 1.00 51.47 88 ASN A C 1
ATOM 693 O O . ASN A 1 88 ? -8.438 3.635 -19.797 1.00 51.47 88 ASN A O 1
ATOM 697 N N . PHE A 1 89 ? -6.312 4.340 -19.941 1.00 51.94 89 PHE A N 1
ATOM 698 C CA . PHE A 1 89 ? -5.818 3.058 -20.435 1.00 51.94 89 PHE A CA 1
ATOM 699 C C . PHE A 1 89 ? -5.392 2.228 -19.220 1.00 51.94 89 PHE A C 1
ATOM 701 O O . PHE A 1 89 ? -4.547 2.696 -18.449 1.00 51.94 89 PHE A O 1
ATOM 708 N N . PRO A 1 90 ? -5.994 1.046 -18.981 1.00 58.34 90 PRO A N 1
ATOM 709 C CA . PRO A 1 90 ? -5.518 0.167 -17.924 1.00 58.34 90 PRO A CA 1
ATOM 710 C C . PRO A 1 90 ? -4.068 -0.200 -18.245 1.00 58.34 90 PRO A C 1
ATOM 712 O O . PRO A 1 90 ? -3.801 -0.836 -19.264 1.00 58.34 90 PRO A O 1
ATOM 715 N N . GLY A 1 91 ? -3.150 0.272 -17.406 1.00 61.91 91 GLY A N 1
ATOM 716 C CA . GLY A 1 91 ? -1.749 -0.121 -17.460 1.00 61.91 91 GLY A CA 1
ATOM 717 C C . GLY A 1 91 ? -1.582 -1.524 -16.887 1.00 61.91 91 GLY A C 1
ATOM 718 O O . GLY A 1 91 ? -2.489 -2.066 -16.244 1.00 61.91 91 GLY A O 1
ATOM 719 N N . ASP A 1 92 ? -0.417 -2.121 -17.110 1.00 71.88 92 ASP A N 1
ATOM 720 C CA . ASP A 1 92 ? -0.059 -3.363 -16.434 1.00 71.88 92 ASP A CA 1
ATOM 721 C C . ASP A 1 92 ? 0.332 -3.045 -14.975 1.00 71.88 92 ASP A C 1
ATOM 723 O O . ASP A 1 92 ? 1.348 -2.376 -14.758 1.00 71.88 92 ASP A O 1
ATOM 727 N N . PRO A 1 93 ? -0.414 -3.519 -13.949 1.00 67.75 93 PRO A N 1
ATOM 728 C CA . PRO A 1 93 ? -0.016 -3.359 -12.547 1.00 67.75 93 PRO A CA 1
ATOM 729 C C . PRO A 1 93 ? 1.338 -4.001 -12.220 1.00 67.75 93 PRO A C 1
ATOM 731 O O . PRO A 1 93 ? 1.834 -3.814 -11.102 1.00 67.75 93 PRO A O 1
ATOM 734 N N . GLY A 1 94 ? 1.906 -4.774 -13.151 1.00 82.62 94 GLY A N 1
ATOM 735 C CA . GLY A 1 94 ? 3.034 -5.652 -12.933 1.00 82.62 94 GLY A CA 1
ATOM 736 C C . GLY A 1 94 ? 2.572 -6.803 -12.056 1.00 82.62 94 GLY A C 1
ATOM 737 O O . GLY A 1 94 ? 1.710 -7.601 -12.423 1.00 82.62 94 GLY A O 1
ATOM 738 N N . TYR A 1 95 ? 3.115 -6.863 -10.850 1.00 87.62 95 TYR A N 1
ATOM 739 C CA . TYR A 1 95 ? 2.670 -7.793 -9.825 1.00 87.62 95 TYR A CA 1
ATOM 740 C C . TYR A 1 95 ? 2.193 -7.024 -8.602 1.00 87.62 95 TYR A C 1
ATOM 742 O O . TYR A 1 95 ? 2.600 -5.898 -8.322 1.00 87.62 95 TYR A O 1
ATOM 750 N N . TRP A 1 96 ? 1.306 -7.646 -7.845 1.00 90.06 96 TRP A N 1
ATOM 751 C CA . TRP A 1 96 ? 0.865 -7.111 -6.576 1.00 90.06 96 TRP A CA 1
ATOM 752 C C . TRP A 1 96 ? 1.784 -7.615 -5.474 1.00 90.06 96 TRP A C 1
ATOM 754 O O . TRP A 1 96 ? 2.165 -8.787 -5.432 1.00 90.06 96 TRP A O 1
ATOM 764 N N . ASN A 1 97 ? 2.104 -6.726 -4.545 1.00 93.31 97 ASN A N 1
ATOM 765 C CA . ASN A 1 97 ? 2.772 -7.066 -3.303 1.00 93.31 97 ASN A CA 1
ATOM 766 C C . ASN A 1 97 ? 1.801 -6.881 -2.147 1.00 93.31 97 ASN A C 1
ATOM 768 O O . ASN A 1 97 ? 1.126 -5.854 -2.044 1.00 93.31 97 ASN A O 1
ATOM 772 N N . ARG A 1 98 ? 1.771 -7.858 -1.243 1.00 94.25 98 ARG A N 1
ATOM 773 C CA . ARG A 1 98 ? 1.165 -7.720 0.078 1.00 94.25 98 ARG A CA 1
ATOM 774 C C . ARG A 1 98 ? 2.263 -7.457 1.097 1.00 94.25 98 ARG A C 1
ATOM 776 O O . ARG A 1 98 ? 3.135 -8.294 1.293 1.00 94.25 98 ARG A O 1
ATOM 783 N N . PHE A 1 99 ? 2.184 -6.319 1.762 1.00 95.25 99 PHE A N 1
ATOM 784 C CA . PHE A 1 99 ? 3.048 -5.936 2.866 1.00 95.25 99 PHE A CA 1
ATOM 785 C C . PHE A 1 99 ? 2.371 -6.326 4.176 1.00 95.25 99 PHE A C 1
ATOM 787 O O . PHE A 1 99 ? 1.200 -5.999 4.391 1.00 95.25 99 PHE A O 1
ATOM 794 N N . ASP A 1 100 ? 3.075 -7.066 5.028 1.00 95.25 100 ASP A N 1
ATOM 795 C CA . ASP A 1 100 ? 2.606 -7.372 6.382 1.00 95.25 100 ASP A CA 1
ATOM 796 C C . ASP A 1 100 ? 2.696 -6.129 7.303 1.00 95.25 100 ASP A C 1
ATOM 798 O O . ASP A 1 100 ? 3.257 -5.109 6.896 1.00 95.25 100 ASP A O 1
ATOM 802 N N . PRO A 1 101 ? 2.174 -6.172 8.545 1.00 96.00 101 PRO A N 1
ATOM 803 C CA . PRO A 1 101 ? 2.296 -5.055 9.489 1.00 96.00 101 PRO A CA 1
ATOM 804 C C . PRO A 1 101 ? 3.737 -4.622 9.812 1.00 96.00 101 PRO A C 1
ATOM 806 O O . PRO A 1 101 ? 3.935 -3.533 10.334 1.00 96.00 101 PRO A O 1
ATOM 809 N N . ASN A 1 102 ? 4.751 -5.434 9.497 1.00 95.06 102 ASN A N 1
ATOM 810 C CA . ASN A 1 102 ? 6.166 -5.078 9.636 1.00 95.06 102 ASN A CA 1
ATOM 811 C C . ASN A 1 102 ? 6.748 -4.496 8.334 1.00 95.06 102 ASN A C 1
ATOM 813 O O . ASN A 1 102 ? 7.948 -4.210 8.251 1.00 95.06 102 ASN A O 1
ATOM 817 N N . GLY A 1 103 ? 5.919 -4.303 7.307 1.00 92.00 103 GLY A N 1
ATOM 818 C CA . GLY A 1 103 ? 6.306 -3.808 5.991 1.00 92.00 103 GLY A CA 1
ATOM 819 C C . GLY A 1 103 ? 7.057 -4.836 5.145 1.00 92.00 103 GLY A C 1
ATOM 820 O O . GLY A 1 103 ? 7.688 -4.450 4.163 1.00 92.00 103 GLY A O 1
ATOM 821 N N . LYS A 1 104 ? 7.036 -6.126 5.501 1.00 94.75 104 LYS A N 1
ATOM 822 C CA . LYS A 1 104 ? 7.698 -7.169 4.711 1.00 94.75 104 LYS A CA 1
ATOM 823 C C . LYS A 1 104 ? 6.842 -7.507 3.482 1.00 94.75 104 LYS A C 1
ATOM 825 O O . LYS A 1 104 ? 5.682 -7.890 3.662 1.00 94.75 104 LYS A O 1
ATOM 830 N N . PRO A 1 105 ? 7.375 -7.398 2.252 1.00 94.81 105 PRO A N 1
ATOM 831 C CA . PRO A 1 105 ? 6.629 -7.730 1.046 1.00 94.81 105 PRO A CA 1
ATOM 832 C C . PRO A 1 105 ? 6.496 -9.244 0.858 1.00 94.81 105 PRO A C 1
ATOM 834 O O . PRO A 1 105 ? 7.405 -10.021 1.150 1.00 94.81 105 PRO A O 1
ATOM 837 N N . THR A 1 106 ? 5.358 -9.654 0.314 1.00 94.81 106 THR A N 1
ATOM 838 C CA . THR A 1 106 ? 5.116 -10.965 -0.290 1.00 94.81 106 THR A CA 1
ATOM 839 C C . THR A 1 106 ? 4.490 -10.724 -1.657 1.00 94.81 106 THR A C 1
ATOM 841 O O . THR A 1 106 ? 3.421 -10.117 -1.735 1.00 94.81 106 THR A O 1
ATOM 844 N N . ASN A 1 107 ? 5.138 -11.189 -2.724 1.00 92.25 107 ASN A N 1
ATOM 845 C CA . ASN A 1 107 ? 4.570 -11.137 -4.069 1.00 92.25 107 ASN A CA 1
ATOM 846 C C . ASN A 1 107 ? 3.351 -12.076 -4.134 1.00 92.25 107 ASN A C 1
ATOM 848 O O . ASN A 1 107 ? 3.454 -13.250 -3.772 1.00 92.25 107 ASN A O 1
ATOM 852 N N . ILE A 1 108 ? 2.194 -11.550 -4.548 1.00 90.69 108 ILE A N 1
ATOM 853 C CA . ILE A 1 108 ? 0.929 -12.303 -4.653 1.00 90.69 108 ILE A CA 1
ATOM 854 C C . ILE A 1 108 ? 0.491 -12.532 -6.109 1.00 90.69 108 ILE A C 1
ATOM 856 O O . ILE A 1 108 ? -0.619 -13.008 -6.347 1.00 90.69 108 ILE A O 1
ATOM 860 N N . GLY A 1 109 ? 1.366 -12.238 -7.072 1.00 86.38 109 GLY A N 1
ATOM 861 C CA . GLY A 1 109 ? 1.155 -12.454 -8.500 1.00 86.38 109 GLY A CA 1
ATOM 862 C C . GLY A 1 109 ? 0.534 -11.259 -9.237 1.00 86.38 109 GLY A C 1
ATOM 863 O O . GLY A 1 109 ? 0.359 -10.184 -8.662 1.00 86.38 109 GLY A O 1
ATOM 864 N N . PRO A 1 110 ? 0.196 -11.429 -10.528 1.00 82.81 110 PRO A N 1
ATOM 865 C CA . PRO A 1 110 ? -0.233 -10.334 -11.410 1.00 82.81 110 PRO A CA 1
ATOM 866 C C . PRO A 1 110 ? -1.657 -9.833 -11.134 1.00 82.81 110 PRO A C 1
ATOM 868 O O . PRO A 1 110 ? -2.059 -8.763 -11.583 1.00 82.81 110 PRO A O 1
ATOM 871 N N . THR A 1 111 ? -2.447 -10.587 -10.372 1.00 77.56 111 THR A N 1
ATOM 872 C CA . THR A 1 111 ? -3.848 -10.265 -10.092 1.00 77.56 111 THR A CA 1
ATOM 873 C C . THR A 1 111 ? -4.072 -10.049 -8.608 1.00 77.56 111 THR A C 1
ATOM 875 O O . THR A 1 111 ? -3.621 -10.857 -7.795 1.00 77.56 111 THR A O 1
ATOM 878 N N . LEU A 1 112 ? -4.864 -9.032 -8.258 1.00 72.75 112 LEU A N 1
ATOM 879 C CA . LEU A 1 112 ? -5.403 -8.914 -6.906 1.00 72.75 112 LEU A CA 1
ATOM 880 C C . LEU A 1 112 ? -6.149 -10.202 -6.528 1.00 72.75 112 LEU A C 1
ATOM 882 O O . LEU A 1 112 ? -7.033 -10.634 -7.278 1.00 72.75 112 LEU A O 1
ATOM 886 N N . PRO A 1 113 ? -5.854 -10.805 -5.363 1.00 63.28 113 PRO A N 1
ATOM 887 C CA . PRO A 1 113 ? -6.657 -11.897 -4.847 1.00 63.28 113 PRO A CA 1
ATOM 888 C C . PRO A 1 113 ? -8.108 -11.438 -4.732 1.00 63.28 113 PRO A C 1
ATOM 890 O O . PRO A 1 113 ? -8.396 -10.401 -4.132 1.00 63.28 113 PRO A O 1
ATOM 893 N N . LYS A 1 114 ? -9.038 -12.211 -5.301 1.00 58.41 114 LYS A N 1
ATOM 894 C CA . LYS A 1 114 ? -10.468 -11.949 -5.120 1.00 58.41 114 LYS A CA 1
ATOM 895 C C . LYS A 1 114 ? -10.771 -11.971 -3.622 1.00 58.41 114 LYS A C 1
ATOM 897 O O . LYS A 1 114 ? -10.387 -12.922 -2.938 1.00 58.41 114 LYS A O 1
ATOM 902 N N . ALA A 1 115 ? -11.458 -10.945 -3.120 1.00 48.78 115 ALA A N 1
ATOM 903 C CA . ALA A 1 115 ? -11.973 -10.964 -1.758 1.00 48.78 115 ALA A CA 1
ATOM 904 C C . ALA A 1 115 ? -12.820 -12.236 -1.589 1.00 48.78 115 ALA A C 1
ATOM 906 O O . ALA A 1 115 ? -13.739 -12.478 -2.377 1.00 48.78 115 ALA A O 1
ATOM 907 N N . ARG A 1 116 ? -12.466 -13.090 -0.620 1.00 41.25 116 ARG A N 1
ATOM 908 C CA . ARG A 1 116 ? -13.321 -14.225 -0.261 1.00 41.25 116 ARG A CA 1
ATOM 909 C C . ARG A 1 116 ? -14.603 -13.633 0.331 1.00 41.25 116 ARG A C 1
ATOM 911 O O . ARG A 1 116 ? -14.511 -12.823 1.248 1.00 41.25 116 ARG A O 1
ATOM 918 N N . LYS A 1 117 ? -15.738 -13.968 -0.288 1.00 36.19 117 LYS A N 1
ATOM 919 C CA . LYS A 1 117 ? -17.078 -13.638 0.207 1.00 36.19 117 LYS A CA 1
ATOM 920 C C . LYS A 1 117 ? -17.354 -14.365 1.514 1.00 36.19 117 LYS A C 1
ATOM 922 O O . LYS A 1 117 ? -16.840 -15.499 1.649 1.00 36.19 117 LYS A O 1
#

Radius of gyration: 15.27 Å; chains: 1; bounding box: 31×35×38 Å

pLDDT: mean 76.56, std 18.93, range [36.19, 96.0]

Secondary structure (DSSP, 8-state):
-----HHHHHHHIIIIIITTTS--TT--EE--STTTT-TTT-SS-HHHHHHHHHTS-EEEESS-SEE---SS-TTTS---GGG--S--EE-----EEEEPTT--EEEEESSPPPPP-

Foldseek 3Di:
DPPDALLNVLCCCVVPCVVVVNDDLADEEEDPAAQQQQVPPDVARRQLSNLQSSQYKYKAFNGGQADDPDPDDCVVPPDPPPVVPDGRDGDQSQWMWIAHSNSDTDTPGRDDDDPDD